Protein AF-A0A1B3LPN4-F1 (afdb_monomer_lite)

Structure (mmCIF, N/CA/C/O backbone):
data_AF-A0A1B3LPN4-F1
#
_entry.id   AF-A0A1B3LPN4-F1
#
loop_
_atom_site.group_PDB
_atom_site.id
_atom_site.type_symbol
_atom_site.label_atom_id
_atom_site.label_alt_id
_atom_site.label_comp_id
_atom_site.label_asym_id
_atom_site.label_entity_id
_atom_site.label_seq_id
_atom_site.pdbx_PDB_ins_code
_atom_site.Cartn_x
_atom_site.Cartn_y
_atom_site.Cartn_z
_atom_site.occupancy
_atom_site.B_iso_or_equiv
_atom_site.auth_seq_id
_atom_site.auth_comp_id
_atom_site.auth_asym_id
_atom_site.auth_atom_id
_atom_site.pdbx_PDB_model_num
ATOM 1 N N . MET A 1 1 ? 21.596 1.291 -9.386 1.00 74.00 1 MET A N 1
ATOM 2 C CA . MET A 1 1 ? 21.399 -0.036 -8.757 1.00 74.00 1 MET A CA 1
ATOM 3 C C . MET A 1 1 ? 21.180 0.069 -7.250 1.00 74.00 1 MET A C 1
ATOM 5 O O . MET A 1 1 ? 20.131 -0.366 -6.811 1.00 74.00 1 MET A O 1
ATOM 9 N N . VAL A 1 2 ? 22.078 0.701 -6.476 1.00 82.31 2 VAL A N 1
ATOM 10 C CA . VAL A 1 2 ? 21.907 0.864 -5.011 1.00 82.31 2 VAL A CA 1
ATOM 11 C C . VAL A 1 2 ? 20.578 1.531 -4.624 1.00 82.31 2 VAL A C 1
ATOM 13 O O . VAL A 1 2 ? 19.863 0.996 -3.790 1.00 82.31 2 VAL A O 1
ATOM 16 N N . ALA A 1 3 ? 20.194 2.628 -5.290 1.00 86.38 3 ALA A N 1
ATOM 17 C CA . ALA A 1 3 ? 18.920 3.306 -5.020 1.00 86.38 3 ALA A CA 1
ATOM 18 C C . ALA A 1 3 ? 17.682 2.425 -5.282 1.00 86.38 3 ALA A C 1
ATOM 20 O O . ALA A 1 3 ? 16.739 2.456 -4.505 1.00 86.38 3 ALA A O 1
ATOM 21 N N . LEU A 1 4 ? 17.708 1.606 -6.343 1.00 89.06 4 LEU A N 1
ATOM 22 C CA . LEU A 1 4 ? 16.613 0.684 -6.664 1.00 89.06 4 LEU A CA 1
ATOM 23 C C . L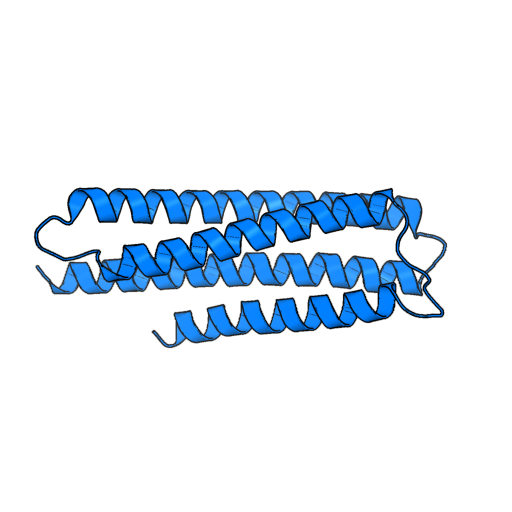EU A 1 4 ? 16.453 -0.395 -5.585 1.00 89.06 4 LEU A C 1
ATOM 25 O O . LEU A 1 4 ? 15.333 -0.700 -5.201 1.00 89.06 4 LEU A O 1
ATOM 29 N N . LEU A 1 5 ? 17.568 -0.964 -5.114 1.00 91.12 5 LEU A N 1
ATOM 30 C CA . LEU A 1 5 ? 17.544 -1.981 -4.062 1.00 91.12 5 LEU A CA 1
ATOM 31 C C . LEU A 1 5 ? 17.052 -1.397 -2.738 1.00 91.12 5 LEU A C 1
ATOM 33 O O . LEU A 1 5 ? 16.178 -1.988 -2.127 1.00 91.12 5 LEU A O 1
ATOM 37 N N . SER A 1 6 ? 17.548 -0.217 -2.352 1.00 92.38 6 SER A N 1
ATOM 38 C CA . SER A 1 6 ? 17.097 0.476 -1.138 1.00 92.38 6 SER A CA 1
ATOM 39 C C . SER A 1 6 ? 15.596 0.762 -1.163 1.00 92.38 6 SER A C 1
ATOM 41 O O . SER A 1 6 ? 14.916 0.516 -0.185 1.00 92.38 6 SER A O 1
ATOM 43 N N . GLN A 1 7 ? 15.057 1.232 -2.290 1.00 93.31 7 GLN A N 1
ATOM 44 C CA . GLN A 1 7 ? 13.624 1.532 -2.388 1.00 93.31 7 GLN A CA 1
ATOM 45 C C . GLN A 1 7 ? 12.758 0.272 -2.429 1.00 93.31 7 GLN A C 1
ATOM 47 O O . GLN A 1 7 ? 11.617 0.298 -1.986 1.00 93.31 7 GLN A O 1
ATOM 52 N N . ALA A 1 8 ? 13.271 -0.829 -2.984 1.00 92.94 8 ALA A N 1
ATOM 53 C CA . ALA A 1 8 ? 12.584 -2.115 -2.917 1.00 92.94 8 ALA A CA 1
ATOM 54 C C . ALA A 1 8 ? 12.553 -2.667 -1.481 1.00 92.94 8 ALA A C 1
ATOM 56 O O . ALA A 1 8 ? 11.557 -3.271 -1.091 1.00 92.94 8 ALA A O 1
ATOM 57 N N . ASP A 1 9 ? 13.619 -2.434 -0.715 1.00 96.25 9 ASP A N 1
ATOM 58 C CA . ASP A 1 9 ? 13.706 -2.749 0.713 1.00 96.25 9 ASP A CA 1
ATOM 59 C C . ASP A 1 9 ? 12.692 -1.920 1.516 1.00 96.25 9 ASP A C 1
ATOM 61 O O . ASP A 1 9 ? 11.881 -2.489 2.235 1.00 96.25 9 ASP A O 1
ATOM 65 N N . ASP A 1 10 ? 12.602 -0.606 1.260 1.00 96.75 10 ASP A N 1
ATOM 66 C CA . ASP A 1 10 ? 11.607 0.278 1.891 1.00 96.75 10 ASP A CA 1
ATOM 67 C C . ASP A 1 10 ? 10.156 -0.217 1.681 1.00 96.75 10 ASP A C 1
ATOM 69 O O . ASP A 1 10 ? 9.302 -0.076 2.560 1.00 96.75 10 ASP A O 1
ATOM 73 N N . VAL A 1 11 ? 9.852 -0.814 0.515 1.00 95.81 11 VAL A N 1
ATOM 74 C CA . VAL A 1 11 ? 8.546 -1.453 0.262 1.00 95.81 11 VAL A CA 1
ATOM 75 C C . VAL A 1 11 ? 8.361 -2.680 1.153 1.00 95.81 11 VAL A C 1
ATOM 77 O O . VAL A 1 11 ? 7.282 -2.857 1.718 1.00 95.81 11 VAL A O 1
ATOM 80 N N . ALA A 1 12 ? 9.377 -3.539 1.262 1.00 96.44 12 ALA A N 1
ATOM 81 C CA . ALA A 1 12 ? 9.318 -4.746 2.082 1.00 96.44 12 ALA A CA 1
ATOM 82 C C . ALA A 1 12 ? 9.139 -4.405 3.570 1.00 96.44 12 ALA A C 1
ATOM 84 O O . ALA A 1 12 ? 8.229 -4.947 4.197 1.00 96.44 12 ALA A O 1
ATOM 85 N N . ASP A 1 13 ? 9.906 -3.442 4.082 1.00 97.94 13 ASP A N 1
ATOM 86 C CA . ASP A 1 13 ? 9.821 -2.947 5.459 1.00 97.94 13 ASP A CA 1
ATOM 87 C C . ASP A 1 13 ? 8.424 -2.398 5.775 1.00 97.94 13 ASP A C 1
ATOM 89 O O . ASP A 1 13 ? 7.816 -2.726 6.797 1.00 97.94 13 ASP A O 1
ATOM 93 N N . ALA A 1 14 ? 7.857 -1.595 4.869 1.00 97.56 14 ALA A N 1
ATOM 94 C CA . ALA A 1 14 ? 6.505 -1.078 5.040 1.00 97.56 14 ALA A CA 1
ATOM 95 C C . ALA A 1 14 ? 5.454 -2.205 5.056 1.00 97.56 14 ALA A C 1
ATOM 97 O O . ALA A 1 14 ? 4.497 -2.155 5.830 1.00 97.56 14 ALA A O 1
ATOM 98 N N . LEU A 1 15 ? 5.607 -3.240 4.227 1.00 97.00 15 LEU A N 1
ATOM 99 C CA . LEU A 1 15 ? 4.684 -4.379 4.217 1.00 97.00 15 LEU A CA 1
ATOM 100 C C . LEU A 1 15 ? 4.815 -5.252 5.470 1.00 97.00 15 LEU A C 1
ATOM 102 O O . LEU A 1 15 ? 3.796 -5.732 5.970 1.00 97.00 15 LEU A O 1
ATOM 106 N N . GLU A 1 16 ? 6.026 -5.439 5.992 1.00 98.19 16 GLU A N 1
ATOM 107 C CA . GLU A 1 16 ? 6.258 -6.121 7.268 1.00 98.19 16 GLU A CA 1
ATOM 108 C C . GLU A 1 16 ? 5.537 -5.393 8.407 1.00 98.19 16 GLU A C 1
ATOM 110 O O . GLU A 1 16 ? 4.753 -6.002 9.142 1.00 98.19 16 GLU A O 1
ATOM 115 N N . GLU A 1 17 ? 5.697 -4.072 8.482 1.00 98.25 17 GLU A N 1
ATOM 116 C CA . GLU A 1 17 ? 5.016 -3.248 9.479 1.00 98.25 17 GLU A CA 1
ATOM 117 C C . GLU A 1 17 ? 3.484 -3.293 9.307 1.00 98.25 17 GLU A C 1
ATOM 119 O O . GLU A 1 17 ? 2.745 -3.395 10.288 1.00 98.25 17 GLU A O 1
ATOM 124 N N . CYS A 1 18 ? 2.969 -3.315 8.069 1.00 97.12 18 CYS A N 1
ATOM 125 C CA . CYS A 1 18 ? 1.534 -3.504 7.814 1.00 97.12 18 CYS A CA 1
ATOM 126 C C . CYS A 1 18 ? 1.012 -4.827 8.389 1.00 97.12 18 CYS A C 1
ATOM 128 O O . CYS A 1 18 ? -0.068 -4.860 8.985 1.00 97.12 18 CYS A O 1
ATOM 130 N N . LEU A 1 19 ? 1.754 -5.921 8.201 1.00 96.44 19 LEU A N 1
ATOM 131 C CA . LEU A 1 19 ? 1.381 -7.239 8.719 1.00 96.44 19 LEU A CA 1
ATOM 132 C C . LEU A 1 19 ? 1.397 -7.257 10.248 1.00 96.44 19 LEU A C 1
ATOM 134 O O . LEU A 1 19 ? 0.475 -7.804 10.861 1.00 96.44 19 LEU A O 1
ATOM 138 N N . PHE A 1 20 ? 2.394 -6.621 10.862 1.00 97.50 20 PHE A N 1
ATOM 139 C CA . PHE A 1 20 ? 2.467 -6.484 12.311 1.00 97.50 20 PHE A CA 1
ATOM 140 C C . PHE A 1 20 ? 1.265 -5.706 12.865 1.00 97.50 20 PHE A C 1
ATOM 142 O O . PHE A 1 20 ? 0.565 -6.208 13.748 1.00 97.50 20 PHE A O 1
ATOM 149 N N . ILE A 1 21 ? 0.940 -4.543 12.295 1.00 96.88 21 ILE A N 1
ATOM 150 C CA . ILE A 1 21 ? -0.223 -3.745 12.713 1.00 96.88 21 ILE A CA 1
ATOM 151 C C . ILE A 1 21 ? -1.530 -4.519 12.511 1.00 96.88 21 ILE A C 1
ATOM 153 O O . ILE A 1 21 ? -2.384 -4.538 13.400 1.00 96.88 21 ILE A O 1
ATOM 157 N N . HIS A 1 22 ? -1.682 -5.202 11.373 1.00 95.06 22 HIS A N 1
ATOM 158 C CA . HIS A 1 22 ? -2.851 -6.040 11.111 1.00 95.06 22 HIS A CA 1
ATOM 159 C C . HIS A 1 22 ? -3.011 -7.137 12.173 1.00 95.06 22 HIS A C 1
ATOM 161 O O . HIS A 1 22 ? -4.126 -7.382 12.626 1.00 95.06 22 HIS A O 1
ATOM 167 N N . SER A 1 23 ? -1.915 -7.759 12.619 1.00 95.00 23 SER A N 1
ATOM 168 C CA . SER A 1 23 ? -1.962 -8.782 13.672 1.00 95.00 23 SER A CA 1
ATOM 169 C C . SER A 1 23 ? -2.490 -8.245 15.007 1.00 95.00 23 SER A C 1
ATOM 171 O O . SER A 1 23 ? -3.188 -8.962 15.716 1.00 95.00 23 SER A O 1
ATOM 173 N N . MET A 1 24 ? -2.230 -6.971 15.328 1.00 95.19 24 MET A N 1
ATOM 174 C CA . MET A 1 24 ? -2.753 -6.320 16.536 1.00 95.19 24 MET A CA 1
ATOM 175 C C . MET A 1 24 ? -4.233 -5.935 16.414 1.00 95.19 24 MET A C 1
ATOM 177 O O . MET A 1 24 ? -4.923 -5.820 17.424 1.00 95.19 24 MET A O 1
ATOM 181 N N . LEU A 1 25 ? -4.724 -5.719 15.191 1.00 92.81 25 LEU A N 1
ATOM 182 C CA . LEU A 1 25 ? -6.136 -5.436 14.910 1.00 92.81 25 LEU A CA 1
ATOM 183 C C . LEU A 1 25 ? -7.011 -6.698 14.911 1.00 92.81 25 LEU A C 1
ATOM 185 O O . LEU A 1 25 ? -8.232 -6.577 14.985 1.00 92.81 25 LEU A O 1
ATOM 189 N N . ASP A 1 26 ? -6.396 -7.876 14.810 1.00 89.81 26 ASP A N 1
ATOM 190 C CA . ASP A 1 26 ? -7.051 -9.190 14.760 1.00 89.81 26 ASP A CA 1
ATOM 191 C C . ASP A 1 26 ? -6.767 -10.022 16.029 1.00 89.81 26 ASP A C 1
ATOM 193 O O . ASP A 1 26 ? -6.826 -11.251 16.021 1.00 89.81 26 ASP A O 1
ATOM 197 N N . ALA A 1 27 ? -6.406 -9.350 17.130 1.00 89.62 27 ALA A N 1
ATOM 198 C CA . ALA A 1 27 ? -6.070 -9.975 18.403 1.00 89.62 27 ALA A CA 1
ATOM 199 C C . ALA A 1 27 ? -6.644 -9.191 19.601 1.00 89.62 27 ALA A C 1
ATOM 201 O O . ALA A 1 27 ? -6.618 -7.956 19.613 1.00 89.62 27 ALA A O 1
ATOM 202 N N . PRO A 1 28 ? -7.094 -9.877 20.675 1.00 88.06 28 PRO A N 1
ATOM 203 C CA . PRO A 1 28 ? -7.595 -9.216 21.877 1.00 88.06 28 PRO A CA 1
ATOM 204 C C . PRO A 1 28 ? -6.611 -8.163 22.421 1.00 88.06 28 PRO A C 1
ATOM 206 O O . PRO A 1 28 ? -5.410 -8.427 22.485 1.00 88.06 28 PRO A O 1
ATOM 209 N N . PRO A 1 29 ? -7.092 -6.988 22.871 1.00 87.56 29 PRO A N 1
ATOM 210 C CA . PRO A 1 29 ? -8.493 -6.642 23.129 1.00 87.56 29 PRO A CA 1
ATOM 211 C C . PRO A 1 29 ? -9.278 -6.145 21.900 1.00 87.56 29 PRO A C 1
ATOM 213 O O . PRO A 1 29 ? -10.448 -5.793 22.050 1.00 87.56 29 PRO A O 1
ATOM 216 N N . ILE A 1 30 ? -8.663 -6.086 20.714 1.00 87.25 30 ILE A N 1
ATOM 217 C CA . ILE A 1 30 ? -9.304 -5.634 19.474 1.00 87.25 30 ILE A CA 1
ATOM 218 C C . ILE A 1 30 ? -9.721 -6.863 18.667 1.00 87.25 30 ILE A C 1
ATOM 220 O O . ILE A 1 30 ? -8.899 -7.562 18.093 1.00 87.25 30 ILE A O 1
ATOM 224 N N . ASP A 1 31 ? -11.019 -7.134 18.630 1.00 83.62 31 ASP A N 1
ATOM 225 C CA . ASP A 1 31 ? -11.568 -8.312 17.951 1.00 83.62 31 ASP A CA 1
ATOM 226 C C . ASP A 1 31 ? -12.027 -7.959 16.528 1.00 83.62 31 ASP A C 1
ATOM 228 O O . ASP A 1 31 ? -13.214 -7.980 16.189 1.00 83.62 31 ASP A O 1
ATOM 232 N N . GLY A 1 32 ? -11.067 -7.527 15.710 1.00 85.12 32 GLY A N 1
ATOM 233 C CA . GLY A 1 32 ? -11.285 -7.179 14.314 1.00 85.12 32 GLY A CA 1
ATOM 234 C C . GLY A 1 32 ? -11.781 -5.751 14.063 1.00 85.12 32 GLY A C 1
ATOM 235 O O . GLY A 1 32 ? -12.134 -4.973 14.953 1.00 85.12 32 GLY A O 1
ATOM 236 N N . MET A 1 33 ? -11.806 -5.392 12.777 1.00 90.19 33 MET A N 1
ATOM 237 C CA . MET A 1 33 ? -12.233 -4.072 12.310 1.00 90.19 33 MET A CA 1
ATOM 238 C C . MET A 1 33 ? -13.708 -4.047 11.878 1.00 90.19 33 MET A C 1
ATOM 240 O O . MET A 1 33 ? -14.181 -4.998 11.236 1.00 90.19 33 MET A O 1
ATOM 244 N N . PRO A 1 34 ? -14.423 -2.925 12.113 1.00 93.69 34 PRO A N 1
ATOM 245 C CA . PRO A 1 34 ? -15.741 -2.690 11.537 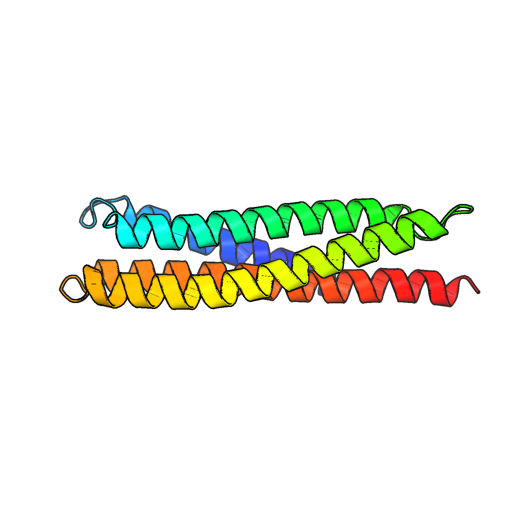1.00 93.69 34 PRO A CA 1
ATOM 246 C C . PRO A 1 34 ? -15.733 -2.863 10.016 1.00 93.69 34 PRO A C 1
ATOM 248 O O . PRO A 1 34 ? -14.744 -2.554 9.351 1.00 93.69 34 PRO A O 1
ATOM 251 N N . GLY A 1 35 ? -16.857 -3.322 9.457 1.00 94.75 35 GLY A N 1
ATOM 252 C CA . GLY A 1 35 ? -16.940 -3.674 8.037 1.00 94.75 35 GLY A CA 1
ATOM 253 C C . GLY A 1 35 ? -16.525 -2.555 7.085 1.00 94.75 35 GLY A C 1
ATOM 254 O O . GLY A 1 35 ? -15.715 -2.797 6.201 1.00 94.75 35 GLY A O 1
ATOM 255 N N . GLU A 1 36 ? -16.984 -1.326 7.330 1.00 96.25 36 GLU A N 1
ATOM 256 C CA . GLU A 1 36 ? -16.650 -0.162 6.497 1.00 96.25 36 GLU A CA 1
ATOM 257 C C . GLU A 1 36 ? -15.139 0.138 6.478 1.00 96.25 36 GLU A C 1
ATOM 259 O O . GLU A 1 36 ? -14.572 0.407 5.421 1.00 96.25 36 GLU A O 1
ATOM 264 N N . VAL A 1 37 ? -14.464 0.036 7.630 1.00 96.69 37 VAL A N 1
ATOM 265 C CA . VAL A 1 37 ? -13.008 0.248 7.739 1.00 96.69 37 VAL A CA 1
ATOM 266 C C . VAL A 1 37 ? -12.252 -0.877 7.057 1.00 96.69 37 VAL A C 1
ATOM 268 O O . VAL A 1 37 ? -11.344 -0.625 6.267 1.00 96.69 37 VAL A O 1
ATOM 271 N N . ARG A 1 38 ? -12.655 -2.122 7.323 1.00 96.12 38 ARG A N 1
ATOM 272 C CA . ARG A 1 38 ? -12.049 -3.305 6.715 1.00 96.12 38 ARG A CA 1
ATOM 273 C C . ARG A 1 38 ? -12.154 -3.268 5.194 1.00 96.12 38 ARG A C 1
ATOM 275 O O . ARG A 1 38 ? -11.181 -3.588 4.522 1.00 96.12 38 ARG A O 1
ATOM 282 N N . ASP A 1 39 ? -13.304 -2.890 4.646 1.00 97.50 39 ASP A N 1
ATOM 283 C CA . ASP A 1 39 ? -13.514 -2.858 3.199 1.00 97.50 39 ASP A CA 1
ATOM 284 C C . ASP A 1 39 ? -12.709 -1.727 2.539 1.00 97.50 39 ASP A C 1
ATOM 286 O O . ASP A 1 39 ? -12.098 -1.947 1.490 1.00 97.50 39 ASP A O 1
ATOM 290 N N . ALA A 1 40 ? -12.615 -0.557 3.183 1.00 97.38 40 ALA A N 1
ATOM 291 C CA . ALA A 1 40 ? -11.772 0.543 2.715 1.00 97.38 40 ALA A CA 1
ATOM 292 C C . ALA A 1 40 ? -10.274 0.180 2.725 1.00 97.38 40 ALA A C 1
ATOM 294 O O . ALA A 1 40 ? -9.578 0.397 1.733 1.00 97.38 40 ALA A O 1
ATOM 295 N N . LEU A 1 41 ? -9.781 -0.428 3.809 1.00 96.94 41 LEU A N 1
ATOM 296 C CA . LEU A 1 41 ? -8.389 -0.882 3.911 1.00 96.94 41 LEU A CA 1
ATOM 297 C C . LEU A 1 41 ? -8.088 -2.040 2.957 1.00 96.94 41 LEU A C 1
ATOM 299 O O . LEU A 1 41 ? -7.035 -2.058 2.330 1.00 96.94 41 LEU A O 1
ATOM 303 N N . ARG A 1 42 ? -9.022 -2.980 2.774 1.00 96.88 42 ARG A N 1
ATOM 304 C CA . ARG A 1 42 ? -8.875 -4.077 1.807 1.00 96.88 42 ARG A CA 1
ATOM 305 C C . ARG A 1 42 ? -8.733 -3.549 0.382 1.00 96.88 42 ARG A C 1
ATOM 307 O O . ARG A 1 42 ? -7.939 -4.089 -0.383 1.00 96.88 42 ARG A O 1
ATOM 314 N N . LEU A 1 43 ? -9.484 -2.510 0.016 1.00 97.44 43 LEU A N 1
ATOM 315 C CA . LEU A 1 43 ? -9.356 -1.876 -1.295 1.00 97.44 43 LEU A CA 1
ATOM 316 C C . LEU A 1 43 ? -7.957 -1.269 -1.499 1.00 97.44 43 LEU A C 1
ATOM 318 O O . LEU A 1 43 ? -7.365 -1.470 -2.563 1.00 97.44 43 LEU A O 1
ATOM 322 N N . LEU A 1 44 ? -7.418 -0.603 -0.472 1.00 97.50 44 LEU A N 1
ATOM 323 C CA . LEU A 1 44 ? -6.048 -0.087 -0.472 1.00 97.50 44 LEU A CA 1
ATOM 324 C C . LEU A 1 44 ? -5.021 -1.224 -0.611 1.00 97.50 44 LEU A C 1
ATOM 326 O O . LEU A 1 44 ? -4.225 -1.210 -1.547 1.00 97.50 44 LEU A O 1
ATOM 330 N N . CYS A 1 45 ? -5.110 -2.273 0.217 1.00 96.94 45 CYS A N 1
ATOM 331 C CA . CYS A 1 45 ? -4.237 -3.452 0.131 1.00 96.94 45 CYS A CA 1
ATOM 332 C C . CYS A 1 45 ? -4.249 -4.101 -1.259 1.00 96.94 45 CYS A C 1
ATOM 334 O O . CYS A 1 45 ? -3.197 -4.455 -1.794 1.00 96.94 45 CYS A O 1
ATOM 336 N N . ASN A 1 46 ? -5.433 -4.265 -1.856 1.00 97.12 46 ASN A N 1
ATOM 337 C CA . ASN A 1 46 ? -5.577 -4.873 -3.178 1.00 97.12 46 ASN A CA 1
ATOM 338 C C . ASN A 1 46 ? -4.898 -4.029 -4.262 1.00 97.12 46 ASN A C 1
ATOM 340 O O . ASN A 1 46 ? -4.250 -4.577 -5.153 1.00 97.12 46 ASN A O 1
ATOM 344 N N . THR A 1 47 ? -5.028 -2.704 -4.178 1.00 97.06 47 THR A N 1
ATOM 345 C CA . THR A 1 47 ? -4.415 -1.779 -5.139 1.00 97.06 47 THR A CA 1
ATOM 346 C C . THR A 1 47 ? -2.895 -1.764 -4.988 1.00 97.06 47 THR A C 1
ATOM 348 O O . THR A 1 47 ? -2.194 -1.915 -5.989 1.00 97.06 47 THR A O 1
ATOM 351 N N . THR A 1 48 ? -2.377 -1.711 -3.757 1.00 96.25 48 THR A N 1
ATOM 352 C CA . THR A 1 48 ? -0.937 -1.834 -3.476 1.00 96.25 48 THR A CA 1
ATOM 353 C C . THR A 1 48 ? -0.386 -3.176 -3.970 1.00 96.25 48 THR A C 1
ATOM 355 O O . THR A 1 48 ? 0.649 -3.216 -4.630 1.00 96.25 48 THR A O 1
ATOM 358 N N . THR A 1 49 ? -1.109 -4.281 -3.759 1.00 96.06 49 THR A N 1
ATOM 359 C CA . THR A 1 49 ? -0.715 -5.613 -4.256 1.00 96.06 49 THR A CA 1
ATOM 360 C C . THR A 1 49 ? -0.635 -5.652 -5.783 1.00 96.06 49 THR A C 1
ATOM 362 O O . THR A 1 49 ? 0.338 -6.160 -6.340 1.00 96.06 49 THR A O 1
ATOM 365 N N . ALA A 1 50 ? -1.633 -5.096 -6.476 1.00 94.81 50 ALA A N 1
ATOM 366 C CA . ALA A 1 50 ? -1.622 -5.009 -7.934 1.00 94.81 50 ALA A CA 1
ATOM 367 C C . ALA A 1 50 ? -0.444 -4.158 -8.442 1.00 94.81 50 ALA A C 1
ATOM 369 O O . ALA A 1 50 ? 0.216 -4.538 -9.409 1.00 94.81 50 ALA A O 1
ATOM 370 N N . ALA A 1 51 ? -0.126 -3.057 -7.756 1.00 95.06 51 ALA A N 1
ATOM 371 C CA . ALA A 1 51 ? 1.024 -2.224 -8.087 1.00 95.06 51 ALA A CA 1
ATOM 372 C C . ALA A 1 51 ? 2.350 -2.992 -7.938 1.00 95.06 51 ALA A C 1
ATOM 374 O O . ALA A 1 51 ? 3.207 -2.907 -8.818 1.00 95.06 51 ALA A O 1
ATOM 375 N N . ILE A 1 52 ? 2.516 -3.779 -6.867 1.00 94.88 52 ILE A N 1
ATOM 376 C CA . ILE A 1 52 ? 3.711 -4.617 -6.652 1.00 94.88 52 ILE A CA 1
ATOM 377 C C . ILE A 1 52 ? 3.852 -5.647 -7.779 1.00 94.88 52 ILE A C 1
ATOM 379 O O . ILE A 1 52 ? 4.942 -5.841 -8.318 1.00 94.88 52 ILE A O 1
ATOM 383 N N . GLN A 1 53 ? 2.751 -6.283 -8.187 1.00 94.31 53 GLN A N 1
ATOM 384 C CA . GLN A 1 53 ? 2.749 -7.224 -9.312 1.00 94.31 53 GLN A CA 1
ATOM 385 C C . GLN A 1 53 ? 3.144 -6.547 -10.632 1.00 94.31 53 GLN A C 1
ATOM 387 O O . GLN A 1 53 ? 3.893 -7.124 -11.425 1.00 94.31 53 GLN A O 1
ATOM 392 N N . ASP A 1 54 ? 2.666 -5.323 -10.868 1.00 93.62 54 ASP A N 1
ATOM 393 C CA . ASP A 1 54 ? 3.067 -4.519 -12.021 1.00 93.62 54 ASP A CA 1
ATOM 394 C C . ASP A 1 54 ? 4.561 -4.161 -11.966 1.00 93.62 54 ASP A C 1
ATOM 396 O O . ASP A 1 54 ? 5.237 -4.261 -12.988 1.00 93.62 54 ASP A O 1
ATOM 400 N N . TRP A 1 55 ? 5.117 -3.847 -10.794 1.00 93.19 55 TRP A N 1
ATOM 401 C CA . TRP A 1 55 ? 6.553 -3.585 -10.634 1.00 93.19 55 TRP A CA 1
ATOM 402 C C . TRP A 1 55 ? 7.422 -4.810 -10.930 1.00 93.19 55 TRP A C 1
ATOM 404 O O . TRP A 1 55 ? 8.391 -4.705 -11.682 1.00 93.19 55 TRP A O 1
ATOM 414 N N . VAL A 1 56 ? 7.050 -5.991 -10.424 1.00 93.62 56 VAL A N 1
ATOM 415 C CA . VAL A 1 56 ? 7.752 -7.246 -10.751 1.00 93.62 56 VAL A CA 1
ATOM 416 C C . VAL A 1 56 ? 7.720 -7.500 -12.260 1.00 93.62 56 VAL A C 1
ATOM 418 O O . VAL A 1 56 ? 8.739 -7.857 -12.855 1.00 93.62 56 VAL A O 1
ATOM 421 N N . ARG A 1 57 ? 6.579 -7.248 -12.914 1.00 92.44 57 ARG A N 1
ATOM 422 C CA . ARG A 1 57 ? 6.470 -7.344 -14.376 1.00 92.44 57 ARG A CA 1
ATOM 423 C C . ARG A 1 57 ? 7.355 -6.318 -15.085 1.00 92.44 57 ARG A C 1
ATOM 425 O O . ARG A 1 57 ? 7.979 -6.658 -16.086 1.00 92.44 57 ARG A O 1
ATOM 432 N N . ALA A 1 58 ? 7.437 -5.091 -14.573 1.00 91.75 58 ALA A N 1
ATOM 433 C CA . ALA A 1 58 ? 8.299 -4.050 -15.123 1.00 91.75 58 ALA A CA 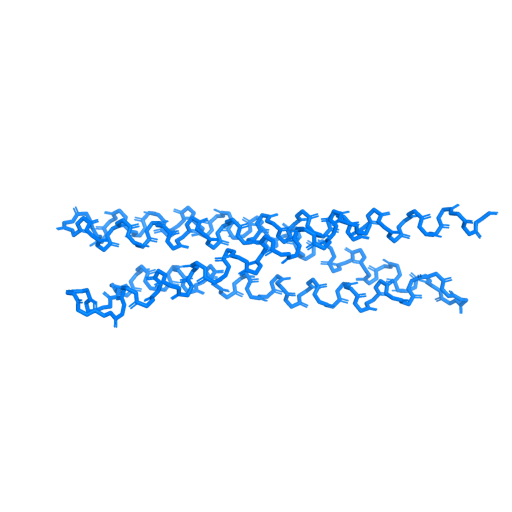1
ATOM 434 C C . ALA A 1 58 ? 9.779 -4.445 -15.048 1.00 91.75 58 ALA A C 1
ATOM 436 O O . ALA A 1 58 ? 10.500 -4.219 -16.016 1.00 91.75 58 ALA A O 1
ATOM 437 N N . ILE A 1 59 ? 10.222 -5.061 -13.945 1.00 91.69 59 ILE A N 1
ATOM 438 C CA . ILE A 1 59 ? 11.585 -5.600 -13.815 1.00 91.69 59 ILE A CA 1
ATOM 439 C C . ILE A 1 59 ? 11.839 -6.666 -14.874 1.00 91.69 59 ILE A C 1
ATOM 441 O O . ILE A 1 59 ? 12.880 -6.629 -15.524 1.00 91.69 59 ILE A O 1
ATOM 445 N N . GLU A 1 60 ? 10.904 -7.597 -15.060 1.00 91.44 60 GLU A N 1
ATOM 446 C CA . GLU A 1 60 ? 11.076 -8.665 -16.043 1.00 91.44 60 GLU A CA 1
ATOM 447 C C . GLU A 1 60 ? 11.181 -8.108 -17.465 1.00 91.44 60 GLU A C 1
ATOM 449 O O . GLU A 1 60 ? 12.117 -8.448 -18.181 1.00 91.44 60 GLU A O 1
ATOM 454 N N . ILE A 1 61 ? 10.301 -7.180 -17.854 1.00 88.31 61 ILE A N 1
ATOM 455 C CA . ILE A 1 61 ? 10.386 -6.516 -19.165 1.00 88.31 61 ILE A CA 1
ATOM 456 C C . ILE A 1 61 ? 11.715 -5.757 -19.288 1.00 88.31 61 ILE A C 1
ATOM 458 O O . ILE A 1 61 ? 12.425 -5.893 -20.281 1.00 88.31 61 ILE A O 1
ATOM 462 N N . ALA A 1 62 ? 12.106 -5.010 -18.251 1.00 87.75 62 ALA A N 1
ATOM 463 C CA . ALA A 1 62 ? 13.351 -4.249 -18.218 1.00 87.75 62 ALA A CA 1
ATOM 464 C C . ALA A 1 62 ? 14.613 -5.111 -18.376 1.00 87.75 62 ALA A C 1
ATOM 466 O O . ALA A 1 62 ? 15.669 -4.571 -18.707 1.00 87.75 62 ALA A O 1
ATOM 467 N N . ARG A 1 63 ? 14.564 -6.427 -18.143 1.00 85.25 63 ARG A N 1
ATOM 468 C CA . ARG A 1 63 ? 15.710 -7.315 -18.400 1.00 85.25 63 ARG A CA 1
ATOM 469 C C . ARG A 1 63 ? 15.984 -7.515 -19.887 1.00 85.25 63 ARG A C 1
ATOM 471 O O . ARG A 1 63 ? 17.141 -7.732 -20.233 1.00 85.25 63 ARG A O 1
ATOM 478 N N . HIS A 1 64 ? 14.955 -7.434 -20.724 1.00 82.81 64 HIS A N 1
ATOM 479 C CA . HIS A 1 64 ? 15.044 -7.709 -22.161 1.00 82.81 64 HIS A CA 1
ATOM 480 C C . HIS A 1 64 ? 15.213 -6.428 -22.993 1.00 82.81 64 HIS A C 1
ATOM 482 O O . HIS A 1 64 ? 15.838 -6.464 -24.054 1.00 82.81 64 HIS A O 1
ATOM 488 N N . VAL A 1 65 ? 14.812 -5.280 -22.427 1.00 76.56 65 VAL A N 1
ATOM 489 C CA . VAL A 1 65 ? 14.968 -3.966 -23.064 1.00 76.56 65 VAL A CA 1
ATOM 490 C C . VAL A 1 65 ? 16.441 -3.681 -23.420 1.00 76.56 65 VAL A C 1
ATOM 492 O O . VAL A 1 65 ? 17.296 -3.609 -22.536 1.00 76.56 65 VAL A O 1
ATOM 495 N N . GLY A 1 66 ? 16.748 -3.486 -24.700 1.00 65.56 66 GLY A N 1
ATOM 496 C CA . GLY A 1 66 ? 18.089 -3.220 -25.250 1.00 65.56 66 GLY A CA 1
ATOM 497 C C . GLY A 1 66 ? 18.664 -4.327 -26.152 1.00 65.56 66 GLY A C 1
ATOM 498 O O . GLY A 1 66 ? 19.789 -4.196 -26.634 1.00 65.56 66 GLY A O 1
ATOM 499 N N . GLY A 1 67 ? 17.927 -5.419 -26.395 1.00 61.84 67 GLY A N 1
ATOM 500 C CA . GLY A 1 67 ? 18.287 -6.463 -27.370 1.00 61.84 67 GLY A CA 1
ATOM 501 C C . GLY A 1 67 ? 17.884 -6.133 -28.820 1.00 61.84 67 GLY A C 1
ATOM 502 O O . GLY A 1 67 ? 17.022 -5.296 -29.072 1.00 61.84 67 GLY A O 1
ATOM 503 N N . ALA A 1 68 ? 18.472 -6.803 -29.821 1.00 46.59 68 ALA A N 1
ATOM 504 C CA . ALA A 1 68 ? 18.089 -6.624 -31.230 1.00 46.59 68 ALA A CA 1
ATOM 505 C C . ALA A 1 68 ? 16.629 -7.087 -31.474 1.00 46.59 68 ALA A C 1
ATOM 507 O O . ALA A 1 68 ? 16.374 -8.276 -31.647 1.00 46.59 68 ALA A O 1
ATOM 508 N N . GLY A 1 69 ? 15.675 -6.143 -31.458 1.00 53.78 69 GLY A N 1
ATOM 509 C CA . GLY A 1 69 ? 14.216 -6.387 -31.499 1.00 53.78 69 GLY A CA 1
ATOM 510 C C . GLY A 1 69 ? 13.364 -5.482 -30.577 1.00 53.78 69 GLY A C 1
ATOM 511 O O . GLY A 1 69 ? 12.140 -5.583 -30.581 1.00 53.78 69 GLY A O 1
ATOM 512 N N . ASP A 1 70 ? 14.015 -4.576 -29.840 1.00 61.72 70 ASP A N 1
ATOM 513 C CA . ASP A 1 70 ? 13.591 -3.841 -28.629 1.00 61.72 70 ASP A CA 1
ATOM 514 C C . ASP A 1 70 ? 12.315 -2.965 -28.644 1.00 61.72 70 ASP A C 1
ATOM 516 O O . ASP A 1 70 ? 11.771 -2.625 -27.593 1.00 61.72 70 ASP A O 1
ATOM 520 N N . ALA A 1 71 ? 11.809 -2.540 -29.806 1.00 66.19 71 ALA A N 1
ATOM 521 C CA . ALA A 1 71 ? 10.803 -1.465 -29.844 1.00 66.19 71 ALA A CA 1
ATOM 522 C C . ALA A 1 71 ? 9.482 -1.814 -29.117 1.00 66.19 71 ALA A C 1
ATOM 524 O O . ALA A 1 71 ? 8.862 -0.942 -28.507 1.00 66.19 71 ALA A O 1
ATOM 525 N N . GLY A 1 72 ? 9.058 -3.083 -29.143 1.00 73.69 72 GLY A N 1
ATOM 526 C CA . GLY A 1 72 ? 7.846 -3.536 -28.445 1.00 73.69 72 GLY A CA 1
ATOM 527 C C . GLY A 1 72 ? 8.018 -3.702 -26.930 1.00 73.69 72 GLY A C 1
ATOM 528 O O . GLY A 1 72 ? 7.054 -3.552 -26.172 1.00 73.69 72 GLY A O 1
ATOM 529 N N . GLU A 1 73 ? 9.238 -3.975 -26.470 1.00 76.25 73 GLU A N 1
ATOM 530 C CA . GLU A 1 73 ? 9.546 -4.155 -25.049 1.00 76.25 73 GLU A CA 1
ATOM 531 C C . GLU A 1 73 ? 9.660 -2.808 -24.334 1.00 76.25 73 GLU A C 1
ATOM 533 O O . GLU A 1 73 ? 9.115 -2.649 -23.241 1.00 76.25 73 GLU A O 1
ATOM 538 N N . GLY A 1 74 ? 10.245 -1.799 -24.991 1.00 80.62 74 GLY A N 1
ATOM 539 C CA . GLY A 1 74 ? 10.256 -0.420 -24.497 1.00 80.62 74 GLY A CA 1
ATOM 540 C C . GLY A 1 74 ? 8.850 0.161 -24.282 1.00 80.62 74 GLY A C 1
ATOM 541 O O . GLY A 1 74 ? 8.573 0.737 -23.228 1.00 80.62 74 GLY A O 1
ATOM 542 N N . GLU A 1 75 ? 7.930 -0.041 -25.231 1.00 84.19 75 GLU A N 1
ATOM 543 C CA . GLU A 1 75 ? 6.525 0.388 -25.102 1.00 84.19 75 GLU A CA 1
ATOM 544 C C . GLU A 1 75 ? 5.820 -0.340 -23.942 1.00 84.19 75 GLU A C 1
ATOM 546 O O . GLU A 1 75 ? 5.164 0.284 -23.104 1.00 84.19 75 GLU A O 1
ATOM 551 N N . SER A 1 76 ? 6.008 -1.660 -23.839 1.00 86.19 76 SER A N 1
ATOM 552 C CA . SER A 1 76 ? 5.428 -2.483 -22.766 1.00 86.19 76 SER A CA 1
ATOM 553 C C . SER A 1 76 ? 5.951 -2.083 -21.381 1.00 86.19 76 SER A C 1
ATOM 555 O O . SER A 1 76 ? 5.196 -2.059 -20.399 1.00 86.19 76 SER A O 1
ATOM 557 N N . PHE A 1 77 ? 7.232 -1.720 -21.293 1.00 87.75 77 PHE A N 1
ATOM 558 C CA . PHE A 1 77 ? 7.853 -1.202 -20.079 1.00 87.75 77 PHE A CA 1
ATOM 559 C C . PHE A 1 77 ? 7.221 0.128 -19.659 1.00 87.75 77 PHE A C 1
ATOM 561 O O . PHE A 1 77 ? 6.754 0.259 -18.524 1.00 87.75 77 PHE A O 1
ATOM 568 N N . LEU A 1 78 ? 7.121 1.091 -20.581 1.00 87.75 78 LEU A N 1
ATOM 569 C CA . LEU A 1 78 ? 6.481 2.381 -20.318 1.00 87.75 78 LEU A CA 1
ATOM 570 C C . LEU A 1 78 ? 5.019 2.212 -19.903 1.00 87.75 78 LEU A C 1
ATOM 572 O O . LEU A 1 78 ? 4.590 2.823 -18.924 1.00 87.75 78 LEU A O 1
ATOM 576 N N . GLN A 1 79 ? 4.261 1.353 -20.586 1.00 91.19 79 GLN A N 1
ATOM 577 C CA . GLN A 1 79 ? 2.871 1.072 -20.231 1.00 91.19 79 GLN A CA 1
ATOM 578 C C . GLN A 1 79 ? 2.747 0.536 -18.799 1.00 91.19 79 GLN A C 1
ATOM 580 O O . GLN A 1 79 ? 1.828 0.921 -18.073 1.00 91.19 79 GLN A O 1
ATOM 585 N N . THR A 1 80 ? 3.671 -0.328 -18.378 1.00 91.06 80 THR A N 1
ATOM 586 C CA . THR A 1 80 ? 3.678 -0.882 -17.019 1.00 91.06 80 THR A CA 1
ATOM 587 C C . THR A 1 80 ? 3.997 0.199 -15.982 1.00 91.06 80 THR A C 1
ATOM 589 O O . THR A 1 80 ? 3.282 0.314 -14.989 1.00 91.06 80 THR A O 1
ATOM 592 N N . LEU A 1 81 ? 4.969 1.079 -16.250 1.00 89.62 81 LEU A N 1
ATOM 593 C CA . LEU A 1 81 ? 5.260 2.230 -15.383 1.00 89.62 81 LEU A CA 1
ATOM 594 C C . LEU A 1 81 ? 4.065 3.190 -15.253 1.00 89.62 81 LEU A C 1
ATOM 596 O O . LEU A 1 81 ? 3.787 3.694 -14.166 1.00 89.62 81 LEU A O 1
ATOM 600 N N . TRP A 1 82 ? 3.316 3.419 -16.336 1.00 91.44 82 TRP A N 1
ATOM 601 C CA . TRP A 1 82 ? 2.094 4.229 -16.293 1.00 91.44 82 TRP A CA 1
ATOM 602 C C . TRP A 1 82 ? 1.001 3.606 -15.422 1.00 91.44 82 TRP A C 1
ATOM 604 O O . TRP A 1 82 ? 0.299 4.330 -14.712 1.00 91.44 82 TRP A O 1
ATOM 614 N N . ARG A 1 83 ? 0.846 2.276 -15.456 1.00 92.25 83 ARG A N 1
ATOM 615 C CA . ARG A 1 83 ? -0.096 1.572 -14.572 1.00 92.25 83 ARG A CA 1
ATOM 616 C C . ARG A 1 83 ? 0.304 1.723 -13.110 1.00 92.25 83 ARG A C 1
ATOM 618 O O . ARG A 1 83 ? -0.564 2.042 -12.303 1.00 92.25 83 ARG A O 1
ATOM 625 N N . MET A 1 84 ? 1.595 1.612 -12.796 1.00 91.62 84 MET A N 1
ATOM 626 C CA . MET A 1 84 ? 2.105 1.848 -11.443 1.00 91.62 84 MET A CA 1
ATOM 627 C C . MET A 1 84 ? 1.827 3.276 -10.954 1.00 91.62 84 MET A C 1
ATOM 629 O O . MET A 1 84 ? 1.292 3.447 -9.865 1.00 91.62 84 MET A O 1
ATOM 633 N N . LEU A 1 85 ? 2.109 4.300 -11.771 1.00 92.06 85 LEU A N 1
ATOM 634 C CA . LEU A 1 85 ? 1.814 5.697 -11.416 1.00 92.06 85 LEU A CA 1
ATOM 635 C C . LEU A 1 85 ? 0.317 5.919 -11.174 1.00 92.06 85 LEU A C 1
ATOM 637 O O . LEU A 1 85 ? -0.082 6.661 -10.284 1.00 92.06 85 LEU A O 1
ATOM 641 N N . ARG A 1 86 ? -0.539 5.286 -11.979 1.00 94.19 86 ARG A N 1
ATOM 642 C CA . ARG A 1 86 ? -1.984 5.347 -11.758 1.00 94.19 86 ARG A CA 1
ATOM 643 C C . ARG A 1 86 ? -2.382 4.647 -10.459 1.00 94.19 86 ARG A C 1
ATOM 645 O O . ARG A 1 86 ? -3.289 5.134 -9.790 1.00 94.19 86 ARG A O 1
ATOM 652 N N . ALA A 1 87 ? -1.759 3.516 -10.141 1.00 94.12 87 ALA A N 1
ATOM 653 C CA . ALA A 1 87 ? -2.035 2.767 -8.925 1.00 94.12 87 ALA A CA 1
ATOM 654 C C . ALA A 1 87 ? -1.652 3.564 -7.672 1.00 94.12 87 ALA A C 1
ATOM 656 O O . ALA A 1 87 ? -2.462 3.615 -6.756 1.00 94.12 87 ALA A O 1
ATOM 657 N N . GLU A 1 88 ? -0.513 4.263 -7.668 1.00 94.75 88 GLU A N 1
ATOM 658 C CA . GLU A 1 88 ? -0.137 5.165 -6.567 1.00 94.75 88 GLU A CA 1
ATOM 659 C C . GLU A 1 88 ? -1.221 6.221 -6.318 1.00 94.75 88 GLU A C 1
ATOM 661 O O . GLU A 1 88 ? -1.748 6.296 -5.213 1.00 94.75 88 GLU A O 1
ATOM 666 N N . ARG A 1 89 ? -1.691 6.923 -7.357 1.00 95.06 89 ARG A N 1
ATOM 667 C CA . ARG A 1 89 ? -2.754 7.934 -7.198 1.00 95.06 89 ARG A CA 1
ATOM 668 C C . ARG A 1 89 ? -4.054 7.353 -6.655 1.00 95.06 89 ARG A C 1
ATOM 670 O O . ARG A 1 89 ? -4.822 8.048 -5.989 1.00 95.06 89 ARG A O 1
ATOM 677 N N . LEU A 1 90 ? -4.345 6.100 -7.004 1.00 96.81 90 LEU A N 1
ATOM 678 C CA . LEU A 1 90 ? -5.498 5.383 -6.470 1.00 96.81 90 LEU A CA 1
ATOM 679 C C . LEU A 1 90 ? -5.288 5.034 -4.997 1.00 96.81 90 LEU A C 1
ATOM 681 O O . LEU A 1 90 ? -6.212 5.265 -4.220 1.00 96.81 90 LEU A O 1
ATOM 685 N N . CYS A 1 91 ? -4.107 4.544 -4.611 1.00 96.94 91 CYS A N 1
ATOM 686 C CA . CYS A 1 91 ? -3.750 4.302 -3.213 1.00 96.94 91 CYS A CA 1
ATOM 687 C C . CYS A 1 91 ? -3.888 5.581 -2.381 1.00 96.94 91 CYS A C 1
ATOM 689 O O . CYS A 1 91 ? -4.502 5.560 -1.321 1.00 96.94 91 CYS A O 1
ATOM 691 N N . ASP A 1 92 ? -3.440 6.710 -2.919 1.00 96.62 92 ASP A N 1
ATOM 692 C CA . ASP A 1 92 ? -3.525 8.041 -2.323 1.00 96.62 92 ASP A CA 1
ATOM 693 C C . ASP A 1 92 ? -4.971 8.444 -1.965 1.00 96.62 92 ASP A C 1
ATOM 695 O O . ASP A 1 92 ? -5.296 8.869 -0.851 1.00 96.62 92 ASP A O 1
ATOM 699 N N . GLU A 1 93 ? -5.898 8.280 -2.914 1.00 97.50 93 GLU A N 1
ATOM 700 C CA . GLU A 1 93 ? -7.316 8.562 -2.675 1.00 97.50 93 GLU A CA 1
ATOM 701 C C . GLU A 1 93 ? -7.962 7.513 -1.760 1.00 97.50 93 GLU A C 1
ATOM 703 O O . GLU A 1 93 ? -8.765 7.857 -0.889 1.00 97.50 93 GLU A O 1
ATOM 708 N N . GLN A 1 94 ? -7.596 6.242 -1.904 1.00 98.12 94 GLN A N 1
ATOM 709 C CA . GLN A 1 94 ? -8.086 5.162 -1.049 1.00 98.12 94 GLN A CA 1
ATOM 710 C C . GLN A 1 94 ? -7.628 5.337 0.403 1.00 98.12 94 GLN A C 1
ATOM 712 O O . GLN A 1 94 ? -8.426 5.114 1.311 1.00 98.12 94 GLN A O 1
ATOM 717 N N . ALA A 1 95 ? -6.412 5.829 0.647 1.00 97.38 95 ALA A N 1
ATOM 718 C CA . ALA A 1 95 ? -5.915 6.172 1.975 1.00 97.38 95 ALA A CA 1
ATOM 719 C C . ALA A 1 95 ? -6.750 7.301 2.597 1.00 97.38 95 ALA A C 1
ATOM 721 O O . ALA A 1 95 ? -7.160 7.217 3.759 1.00 97.38 95 ALA A O 1
ATOM 722 N N . ARG A 1 96 ? -7.110 8.333 1.818 1.00 97.69 96 ARG A N 1
ATOM 723 C CA . ARG A 1 96 ? -8.035 9.391 2.273 1.00 97.69 96 ARG A CA 1
ATOM 724 C C . ARG A 1 96 ? -9.425 8.835 2.588 1.00 97.69 96 ARG A C 1
ATOM 726 O O . ARG A 1 96 ? -10.042 9.251 3.570 1.00 97.69 96 ARG A O 1
ATOM 733 N N . GLN A 1 97 ? -9.932 7.899 1.790 1.00 97.56 97 GLN A N 1
ATOM 734 C CA . GLN A 1 97 ? -11.219 7.239 2.037 1.00 97.56 97 GLN A CA 1
ATOM 735 C C . GLN A 1 97 ? -11.185 6.349 3.283 1.00 97.56 97 GLN A C 1
ATOM 737 O O . GLN A 1 97 ? -12.095 6.443 4.107 1.00 97.56 97 GLN A O 1
ATOM 742 N N . ALA A 1 98 ? -10.116 5.575 3.479 1.00 97.88 98 ALA A N 1
ATOM 743 C CA . ALA A 1 98 ? -9.897 4.775 4.677 1.00 97.88 98 ALA A CA 1
ATOM 744 C C . ALA A 1 98 ? -9.877 5.659 5.929 1.00 97.88 98 ALA A C 1
ATOM 746 O O . ALA A 1 98 ? -10.626 5.398 6.866 1.00 97.88 98 ALA A O 1
ATOM 747 N N . ARG A 1 99 ? -9.140 6.779 5.918 1.00 97.81 99 ARG A N 1
ATOM 748 C CA . ARG A 1 99 ? -9.138 7.744 7.036 1.00 97.81 99 ARG A CA 1
ATOM 749 C C . ARG A 1 99 ? -10.537 8.284 7.346 1.00 97.81 99 ARG A C 1
ATOM 751 O O . ARG A 1 99 ? -10.909 8.380 8.514 1.00 97.81 99 ARG A O 1
ATOM 758 N N . ARG A 1 100 ? -11.350 8.598 6.327 1.00 98.06 100 ARG A N 1
ATOM 759 C CA . ARG A 1 100 ? -12.750 9.027 6.529 1.00 98.06 100 ARG A CA 1
ATOM 760 C C . ARG A 1 100 ? -13.588 7.928 7.193 1.00 98.06 100 ARG A C 1
ATOM 762 O O . ARG A 1 100 ? -14.343 8.237 8.114 1.00 98.06 100 ARG A O 1
ATOM 769 N N . ALA A 1 101 ? -13.457 6.676 6.752 1.00 98.06 101 ALA A N 1
ATOM 770 C CA . ALA A 1 101 ? -14.154 5.534 7.348 1.00 98.06 101 ALA A CA 1
ATOM 771 C C . ALA A 1 101 ? -13.716 5.299 8.804 1.00 98.06 101 ALA A C 1
ATOM 773 O O . ALA A 1 101 ? -14.562 5.127 9.682 1.00 98.06 101 ALA A O 1
ATOM 774 N N . ILE A 1 102 ? -12.410 5.375 9.078 1.00 97.81 102 ILE A N 1
ATOM 775 C CA . ILE A 1 102 ? -11.823 5.218 10.416 1.00 97.81 102 ILE A CA 1
ATOM 776 C C . ILE A 1 102 ? -12.379 6.274 11.375 1.00 97.81 102 ILE A C 1
ATOM 778 O O . ILE A 1 102 ? -12.911 5.922 12.424 1.00 97.81 102 ILE A O 1
ATOM 782 N N . VAL A 1 103 ? -12.354 7.559 11.002 1.00 97.75 103 VAL A N 1
ATOM 783 C CA . VAL A 1 103 ? -12.911 8.638 11.839 1.00 97.75 103 VAL A CA 1
ATOM 784 C C . VAL A 1 103 ? -14.392 8.419 12.127 1.00 97.75 103 VAL A C 1
ATOM 786 O O . VAL A 1 103 ? -14.825 8.580 13.262 1.00 97.75 103 VAL A O 1
ATOM 789 N N . ARG A 1 104 ? -15.188 8.031 11.129 1.00 97.12 104 ARG A N 1
ATOM 790 C CA . ARG A 1 104 ? -16.633 7.844 11.322 1.00 97.12 104 ARG A CA 1
ATOM 791 C C . ARG A 1 104 ? -16.950 6.688 12.264 1.00 97.12 104 ARG A C 1
ATOM 793 O O . ARG A 1 104 ? -17.815 6.824 13.125 1.00 97.12 104 ARG A O 1
ATOM 800 N N . THR A 1 105 ? -16.245 5.573 12.124 1.00 96.94 105 THR A N 1
ATOM 801 C CA . THR A 1 105 ? -16.619 4.304 12.768 1.00 96.94 105 THR A CA 1
ATOM 802 C C . THR A 1 105 ? -15.859 4.009 14.058 1.00 96.94 105 THR A C 1
ATOM 804 O O . THR A 1 105 ? -16.412 3.363 14.943 1.00 96.94 105 THR A O 1
ATOM 807 N N . LEU A 1 106 ? -14.622 4.495 14.196 1.00 95.94 106 LEU A N 1
ATOM 808 C CA . LEU A 1 106 ? -13.727 4.179 15.313 1.00 95.94 106 LEU A CA 1
ATOM 809 C C . LEU A 1 106 ? -13.495 5.360 16.267 1.00 95.94 106 LEU A C 1
ATOM 811 O O . LEU A 1 106 ? -12.678 5.246 17.174 1.00 95.94 106 LEU A O 1
ATOM 815 N N . HIS A 1 107 ? -14.234 6.469 16.136 1.00 92.94 107 HIS A N 1
ATOM 816 C CA . HIS A 1 107 ? -14.085 7.657 16.999 1.00 92.94 107 HIS A CA 1
ATOM 817 C C . HIS A 1 107 ? -14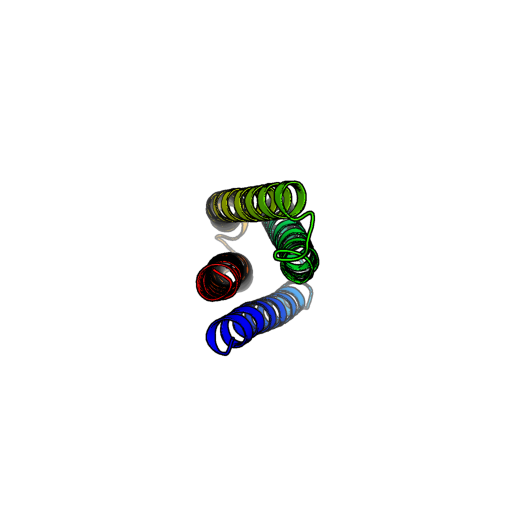.177 7.366 18.509 1.00 92.94 107 HIS A C 1
ATOM 819 O O . HIS A 1 107 ? -13.599 8.095 19.309 1.00 92.94 107 HIS A O 1
ATOM 825 N N . ALA A 1 108 ? -14.904 6.316 18.903 1.00 94.25 108 ALA A N 1
ATOM 826 C CA . ALA A 1 108 ? -15.075 5.911 20.298 1.00 94.25 108 ALA A CA 1
ATOM 827 C C . ALA A 1 108 ? -14.054 4.857 20.775 1.00 94.25 108 ALA A C 1
ATOM 829 O O . ALA A 1 108 ? -14.068 4.492 21.948 1.00 94.25 108 ALA A O 1
ATOM 830 N N . SER A 1 109 ? -13.175 4.360 19.896 1.00 94.19 109 SER A N 1
ATOM 831 C CA . SER A 1 109 ? -12.170 3.337 20.212 1.00 94.19 109 SER A CA 1
ATOM 832 C C . SER A 1 109 ? -10.765 3.833 19.852 1.00 94.19 109 SER A C 1
ATOM 834 O O . SER A 1 109 ? -10.292 3.588 18.741 1.00 94.19 109 SER A O 1
ATOM 836 N N . PRO A 1 110 ? -10.068 4.534 20.770 1.00 94.50 110 PRO A N 1
ATOM 837 C CA . PRO A 1 110 ? -8.784 5.172 20.474 1.00 94.50 110 PRO A CA 1
ATOM 838 C C . PRO A 1 110 ? -7.698 4.204 19.991 1.00 94.50 110 PRO A C 1
ATOM 840 O O . PRO A 1 110 ? -6.962 4.529 19.065 1.00 94.50 110 PRO A O 1
ATOM 843 N N . ALA A 1 111 ? -7.615 3.008 20.584 1.00 94.62 111 ALA A N 1
ATOM 844 C CA . ALA A 1 111 ? -6.615 2.010 20.203 1.00 94.62 111 ALA A CA 1
ATOM 845 C C . ALA A 1 111 ? -6.860 1.469 18.783 1.00 94.62 111 ALA A C 1
ATOM 847 O O . ALA A 1 111 ? -5.947 1.463 17.962 1.00 94.62 111 ALA A O 1
ATOM 848 N N . ALA A 1 112 ? -8.103 1.090 18.464 1.00 95.38 112 ALA A N 1
ATOM 849 C CA . ALA A 1 112 ? -8.456 0.626 17.122 1.00 95.38 112 ALA A CA 1
ATOM 850 C C . ALA A 1 112 ? -8.332 1.747 16.080 1.00 95.38 112 ALA A C 1
ATOM 852 O O . ALA A 1 112 ? -7.885 1.503 14.964 1.00 95.38 112 ALA A O 1
ATOM 853 N N . TYR A 1 113 ? -8.688 2.982 16.449 1.00 96.62 113 TYR A N 1
ATOM 854 C CA . TYR A 1 113 ? -8.503 4.160 15.606 1.00 96.62 113 TYR A CA 1
ATOM 855 C C . TYR A 1 113 ? -7.029 4.372 15.243 1.00 96.62 113 TYR A C 1
ATOM 857 O O . TYR A 1 113 ? -6.719 4.582 14.069 1.00 96.62 113 TYR A O 1
ATOM 865 N N . ALA A 1 114 ? -6.136 4.325 16.239 1.00 96.88 114 ALA A N 1
ATOM 866 C CA . ALA A 1 114 ? -4.704 4.520 16.042 1.00 96.88 114 ALA A CA 1
ATOM 867 C C . ALA A 1 114 ? -4.139 3.443 15.113 1.00 96.88 114 ALA A C 1
ATOM 869 O O . ALA A 1 114 ? -3.639 3.770 14.043 1.00 96.88 114 ALA A O 1
ATOM 870 N N . LEU A 1 115 ? -4.362 2.168 15.437 1.00 97.31 115 LEU A N 1
ATOM 871 C CA . LEU A 1 115 ? -3.857 1.052 14.638 1.00 97.31 115 LEU A CA 1
ATOM 872 C C . LEU A 1 115 ? -4.419 1.030 13.210 1.00 97.31 115 LEU A C 1
ATOM 874 O O . LEU A 1 115 ? -3.677 0.792 12.264 1.00 97.31 115 LEU A O 1
ATOM 878 N N . ALA A 1 116 ? -5.710 1.316 13.012 1.00 97.12 116 ALA A N 1
ATOM 879 C CA . ALA A 1 116 ? -6.277 1.383 11.664 1.00 97.12 116 ALA A CA 1
ATOM 880 C C . ALA A 1 116 ? -5.708 2.564 10.856 1.00 97.12 116 ALA A C 1
ATOM 882 O O . ALA A 1 116 ? -5.518 2.451 9.643 1.00 97.12 116 ALA A O 1
ATOM 883 N N . SER A 1 117 ? -5.430 3.694 11.517 1.00 97.25 117 SER A N 1
ATOM 884 C CA . SER A 1 117 ? -4.801 4.859 10.884 1.00 97.25 117 SER A CA 1
ATOM 885 C C . SER A 1 117 ? -3.348 4.576 10.512 1.00 97.25 117 SER A C 1
ATOM 887 O O . SER A 1 117 ? -2.935 4.917 9.404 1.00 97.25 117 SER A O 1
ATOM 889 N N . ASP A 1 118 ? -2.606 3.919 11.403 1.00 97.75 118 ASP A N 1
ATOM 890 C CA . ASP A 1 118 ? -1.222 3.513 11.170 1.00 97.75 118 ASP A CA 1
ATOM 891 C C . ASP A 1 118 ? -1.150 2.498 10.029 1.00 97.75 118 ASP A C 1
ATOM 893 O O . ASP A 1 118 ? -0.347 2.667 9.117 1.00 97.75 118 ASP A O 1
ATOM 897 N N . LEU A 1 119 ? -2.060 1.519 9.984 1.00 97.44 119 LEU A N 1
ATOM 898 C CA . LEU A 1 119 ? -2.146 0.567 8.875 1.00 97.44 119 LEU A CA 1
ATOM 899 C C . LEU A 1 119 ? -2.385 1.271 7.530 1.00 97.44 119 LEU A C 1
ATOM 901 O O . LEU A 1 119 ? -1.704 0.974 6.550 1.00 97.44 119 LEU A O 1
ATOM 905 N N . ALA A 1 120 ? -3.321 2.227 7.474 1.00 97.62 120 ALA A N 1
ATOM 906 C CA . ALA A 1 120 ? -3.572 3.006 6.260 1.00 97.62 120 ALA A CA 1
ATOM 907 C C . ALA A 1 120 ? -2.331 3.803 5.821 1.00 97.62 120 ALA A C 1
ATOM 909 O O . ALA A 1 120 ? -1.995 3.814 4.639 1.00 97.62 120 ALA A O 1
ATOM 910 N N . ALA A 1 121 ? -1.647 4.450 6.768 1.00 97.25 121 ALA A N 1
ATOM 911 C CA . ALA A 1 121 ? -0.454 5.245 6.495 1.00 97.25 121 ALA A CA 1
ATOM 912 C C . ALA A 1 121 ? 0.736 4.379 6.058 1.00 97.25 121 ALA A C 1
ATOM 914 O O . ALA A 1 121 ? 1.505 4.781 5.190 1.00 97.25 121 ALA A O 1
ATOM 915 N N . THR A 1 122 ? 0.903 3.190 6.633 1.00 97.81 122 THR A N 1
ATOM 916 C CA . THR A 1 122 ? 1.986 2.275 6.258 1.00 97.81 122 THR A CA 1
ATOM 917 C C . THR A 1 122 ? 1.741 1.651 4.879 1.00 97.81 122 THR A C 1
ATOM 919 O O . THR A 1 122 ? 2.680 1.530 4.094 1.00 97.81 122 THR A O 1
ATOM 922 N N . LEU A 1 123 ? 0.487 1.364 4.511 1.00 96.94 123 LEU A N 1
ATOM 923 C CA . LEU A 1 123 ? 0.138 0.947 3.145 1.00 96.94 123 LEU A CA 1
ATOM 924 C C . LEU A 1 123 ? 0.427 2.036 2.100 1.00 96.94 123 LEU A C 1
ATOM 926 O O . LEU A 1 123 ? 0.885 1.721 1.003 1.00 96.94 123 LEU A O 1
ATOM 930 N N . GLU A 1 124 ? 0.173 3.300 2.442 1.00 96.12 124 GLU A N 1
ATOM 931 C CA . GLU A 1 124 ? 0.501 4.466 1.609 1.00 96.12 124 GLU A CA 1
ATOM 932 C C . GLU A 1 124 ? 2.023 4.612 1.437 1.00 96.12 124 GLU A C 1
ATOM 934 O O . GLU A 1 124 ? 2.508 4.719 0.311 1.00 96.12 124 GLU A O 1
ATOM 939 N N . LYS A 1 125 ? 2.803 4.466 2.521 1.00 96.25 125 LYS A N 1
ATOM 940 C CA . LYS A 1 125 ? 4.277 4.430 2.446 1.00 96.25 125 LYS A CA 1
ATOM 941 C C . LYS A 1 125 ? 4.784 3.331 1.511 1.00 96.25 125 LYS A C 1
ATOM 943 O O . LYS A 1 125 ? 5.706 3.575 0.736 1.00 96.25 125 LYS A O 1
ATOM 948 N N . ALA A 1 126 ? 4.179 2.142 1.552 1.00 96.75 126 ALA A N 1
ATOM 949 C CA . ALA A 1 126 ? 4.543 1.054 0.649 1.00 96.75 126 ALA A CA 1
ATOM 950 C C . ALA A 1 126 ? 4.280 1.424 -0.823 1.00 96.75 126 ALA A C 1
ATOM 952 O O . ALA A 1 126 ? 5.119 1.145 -1.681 1.00 96.75 126 ALA A O 1
ATOM 953 N N . SER A 1 127 ? 3.155 2.081 -1.140 1.00 95.50 127 SER A N 1
ATOM 954 C CA . SER A 1 127 ? 2.891 2.549 -2.510 1.00 95.50 127 SER A CA 1
ATOM 955 C C . SER A 1 127 ? 3.834 3.670 -2.960 1.00 95.50 127 SER A C 1
ATOM 957 O O . SER A 1 127 ? 4.264 3.659 -4.116 1.00 95.50 127 SER A O 1
ATOM 959 N N . ASP A 1 128 ? 4.220 4.578 -2.063 1.00 95.19 128 ASP A N 1
ATOM 960 C CA . ASP A 1 128 ? 5.164 5.664 -2.358 1.00 95.19 128 ASP A CA 1
ATOM 961 C C . ASP A 1 128 ? 6.570 5.129 -2.647 1.00 95.19 128 ASP A C 1
ATOM 963 O O . ASP A 1 128 ? 7.195 5.485 -3.654 1.00 95.19 128 ASP A O 1
ATOM 967 N N . ALA A 1 129 ? 7.060 4.224 -1.794 1.00 95.44 129 ALA A N 1
ATOM 968 C CA . ALA A 1 129 ? 8.346 3.557 -1.975 1.00 95.44 129 ALA A CA 1
ATOM 969 C C . ALA A 1 129 ? 8.377 2.764 -3.290 1.00 95.44 129 ALA A C 1
ATOM 971 O O . ALA A 1 129 ? 9.359 2.808 -4.037 1.00 95.44 129 ALA A O 1
ATOM 972 N N . LEU A 1 130 ? 7.263 2.119 -3.643 1.00 95.25 130 LEU A N 1
ATOM 973 C CA . LEU A 1 130 ? 7.129 1.387 -4.895 1.00 95.25 130 LEU A CA 1
ATOM 974 C C . LEU A 1 130 ? 7.178 2.308 -6.123 1.00 95.25 130 LEU A C 1
ATOM 976 O O . LEU A 1 130 ? 7.812 1.973 -7.129 1.00 95.25 130 LEU A O 1
ATOM 980 N N . LEU A 1 131 ? 6.543 3.482 -6.056 1.00 94.62 131 LEU A N 1
ATOM 981 C CA . LEU A 1 131 ? 6.640 4.491 -7.110 1.00 94.62 131 LEU A CA 1
ATOM 982 C C . LEU A 1 131 ? 8.087 4.985 -7.263 1.00 94.62 131 LEU A C 1
ATOM 984 O O . LEU A 1 131 ? 8.593 5.083 -8.386 1.00 94.62 131 LEU A O 1
ATOM 988 N N . ALA A 1 132 ? 8.775 5.238 -6.148 1.00 94.38 132 ALA A N 1
ATOM 989 C CA . ALA A 1 132 ? 10.183 5.623 -6.144 1.00 94.38 132 ALA A CA 1
ATOM 990 C C . ALA A 1 132 ? 11.069 4.540 -6.792 1.00 94.38 132 ALA A C 1
ATOM 992 O O . ALA A 1 132 ? 11.874 4.856 -7.677 1.00 94.38 132 ALA A O 1
ATOM 993 N N . ALA A 1 133 ? 10.850 3.266 -6.448 1.00 93.75 133 ALA A N 1
ATOM 994 C CA . ALA A 1 133 ? 11.517 2.122 -7.067 1.00 93.75 133 ALA A CA 1
ATOM 995 C C . ALA A 1 133 ? 11.251 2.053 -8.582 1.00 93.75 133 ALA A C 1
ATOM 997 O O . ALA A 1 133 ? 12.169 1.802 -9.367 1.00 93.75 133 ALA A O 1
ATOM 998 N N . GLY A 1 134 ? 10.019 2.334 -9.020 1.00 92.69 134 GLY A N 1
ATOM 999 C CA . GLY A 1 134 ? 9.658 2.440 -10.437 1.00 92.69 134 GLY A CA 1
ATOM 1000 C C . GLY A 1 134 ? 10.446 3.528 -11.178 1.00 92.69 134 GLY A C 1
ATOM 1001 O O . GLY A 1 134 ? 10.962 3.285 -12.274 1.00 92.69 134 GLY A O 1
ATOM 1002 N N . TYR A 1 135 ? 10.618 4.709 -10.575 1.00 92.06 135 TYR A N 1
ATOM 1003 C CA . TYR A 1 135 ? 11.447 5.776 -11.147 1.00 92.06 135 TYR A CA 1
ATOM 1004 C C . TYR A 1 135 ? 12.928 5.394 -11.228 1.00 92.06 135 TYR A C 1
ATOM 1006 O O . TYR A 1 135 ? 13.571 5.653 -12.250 1.00 92.06 135 TYR A O 1
ATOM 1014 N N . SER A 1 136 ? 13.468 4.739 -10.199 1.00 93.00 136 SER A N 1
ATOM 1015 C CA . SER A 1 136 ? 14.850 4.250 -10.215 1.00 93.00 136 SER A CA 1
ATOM 1016 C C . SER A 1 136 ? 15.075 3.174 -11.273 1.00 93.00 136 SER A C 1
ATOM 1018 O O . SER A 1 136 ? 16.101 3.199 -11.956 1.00 93.00 136 SER A O 1
ATOM 1020 N N . LEU A 1 137 ? 14.115 2.262 -11.459 1.00 91.94 137 LEU A N 1
ATOM 1021 C CA . LEU A 1 137 ? 14.161 1.251 -12.516 1.00 91.94 137 LEU A CA 1
ATOM 1022 C C . LEU A 1 137 ? 14.156 1.907 -13.899 1.00 91.94 137 LEU A C 1
ATOM 1024 O O . LEU A 1 137 ? 14.995 1.584 -14.737 1.00 91.94 137 LEU A O 1
ATOM 1028 N N . ARG A 1 138 ? 13.263 2.878 -14.120 1.00 90.94 138 ARG A N 1
ATOM 1029 C CA . ARG A 1 138 ? 13.212 3.662 -15.360 1.00 90.94 138 ARG A CA 1
ATOM 1030 C C . ARG A 1 138 ? 14.557 4.321 -15.664 1.00 90.94 138 ARG A C 1
ATOM 1032 O O . ARG A 1 138 ? 15.046 4.209 -16.784 1.00 90.94 138 ARG A O 1
ATOM 1039 N N . SER A 1 139 ? 15.137 5.000 -14.676 1.00 90.38 139 SER A N 1
ATOM 1040 C CA . SER A 1 139 ? 16.438 5.661 -14.811 1.00 90.38 139 SER A CA 1
ATOM 1041 C C . SER A 1 139 ? 17.528 4.665 -15.223 1.00 90.38 139 SER A C 1
ATOM 1043 O O . SER A 1 139 ? 18.230 4.892 -16.203 1.00 90.38 139 SER A O 1
ATOM 1045 N N . LEU A 1 140 ? 17.589 3.505 -14.557 1.00 88.94 140 LEU A N 1
ATOM 1046 C CA . LEU A 1 140 ? 18.556 2.446 -14.856 1.00 88.94 140 LEU A CA 1
ATOM 1047 C C . LEU A 1 140 ? 18.442 1.922 -16.298 1.00 88.94 140 LEU A C 1
ATOM 1049 O O . LEU A 1 140 ? 19.460 1.763 -16.969 1.00 88.94 140 LEU A O 1
ATOM 1053 N N . VAL A 1 141 ? 17.219 1.658 -16.770 1.00 87.06 141 VAL A N 1
ATOM 1054 C CA . VAL A 1 141 ? 16.965 1.140 -18.126 1.00 87.06 141 VAL A CA 1
ATOM 1055 C C . VAL A 1 141 ? 17.387 2.153 -19.189 1.00 87.06 141 VAL A C 1
ATOM 1057 O O . VAL A 1 141 ? 18.082 1.794 -20.137 1.00 87.06 141 VAL A O 1
ATOM 1060 N N . PHE A 1 142 ? 17.026 3.428 -19.022 1.00 83.12 142 PHE A N 1
ATOM 1061 C CA . PHE A 1 142 ? 17.400 4.460 -19.990 1.00 83.12 142 PHE A CA 1
ATOM 1062 C C . PHE A 1 142 ? 18.896 4.778 -19.982 1.00 83.12 142 PHE A C 1
ATOM 1064 O O . PHE A 1 142 ? 19.454 4.985 -21.055 1.00 83.12 142 PHE A O 1
ATOM 1071 N N . SER A 1 143 ? 19.561 4.770 -18.821 1.00 84.56 143 SER A N 1
ATOM 1072 C CA . SER A 1 143 ? 21.022 4.916 -18.763 1.00 84.56 143 SER A CA 1
ATOM 1073 C C . SER A 1 143 ? 21.729 3.784 -19.507 1.00 84.56 143 SER A C 1
ATOM 1075 O O . SER A 1 143 ? 22.614 4.052 -20.311 1.00 84.56 143 SER A O 1
ATOM 1077 N N . ARG A 1 144 ? 21.287 2.530 -19.326 1.00 79.06 144 ARG A N 1
ATOM 1078 C CA . ARG A 1 144 ? 21.853 1.375 -20.041 1.00 79.06 144 ARG A CA 1
ATOM 1079 C C . ARG A 1 144 ? 21.715 1.498 -21.562 1.00 79.06 144 ARG A C 1
ATOM 1081 O O . ARG A 1 144 ? 22.632 1.124 -22.281 1.00 79.06 144 ARG A O 1
ATOM 1088 N N . ASN A 1 145 ? 20.588 2.019 -22.041 1.00 67.75 145 ASN A N 1
ATOM 1089 C CA . ASN A 1 145 ? 20.339 2.176 -23.475 1.00 67.75 145 ASN A CA 1
ATOM 1090 C C . ASN A 1 145 ? 21.023 3.420 -24.073 1.00 67.75 145 ASN A C 1
ATOM 1092 O O . ASN A 1 145 ? 21.309 3.433 -25.265 1.00 67.75 145 ASN A O 1
ATOM 1096 N N . GLY A 1 146 ? 21.285 4.456 -23.268 1.00 58.97 146 GLY A N 1
ATOM 1097 C 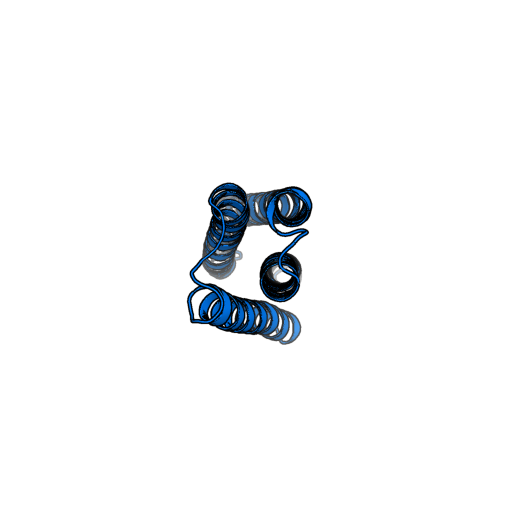CA . GLY A 1 146 ? 22.020 5.654 -23.689 1.00 58.97 146 GLY A CA 1
ATOM 1098 C C . GLY A 1 146 ? 23.522 5.421 -23.874 1.00 58.97 146 GLY A C 1
ATOM 1099 O O . GLY A 1 146 ? 24.115 6.040 -24.749 1.00 58.97 146 GLY A O 1
ATOM 1100 N N . ASP A 1 147 ? 24.110 4.495 -23.110 1.00 49.56 147 ASP A N 1
ATOM 1101 C CA . ASP A 1 147 ? 25.519 4.084 -23.239 1.00 49.56 147 ASP A CA 1
ATOM 1102 C C . ASP A 1 147 ? 25.756 3.074 -24.387 1.00 49.56 147 ASP A C 1
ATOM 1104 O O . ASP A 1 147 ? 26.899 2.742 -24.698 1.00 49.56 147 ASP A O 1
ATOM 1108 N N . ALA A 1 148 ? 24.687 2.558 -25.008 1.00 47.44 148 ALA A N 1
ATOM 1109 C CA . ALA A 1 148 ? 24.738 1.583 -26.103 1.00 47.44 148 ALA A CA 1
ATOM 1110 C C . ALA A 1 148 ? 24.684 2.216 -27.515 1.00 47.44 148 ALA A C 1
ATOM 1112 O O . ALA A 1 148 ? 24.574 1.481 -28.501 1.00 47.44 148 ALA A O 1
ATOM 1113 N N . ALA A 1 149 ? 24.744 3.550 -27.613 1.00 39.28 149 ALA A N 1
ATOM 1114 C CA . ALA A 1 149 ? 24.774 4.328 -28.859 1.00 39.28 149 ALA A CA 1
ATOM 1115 C C . ALA A 1 149 ? 26.166 4.925 -29.116 1.00 39.28 149 ALA A C 1
ATOM 1117 O O . ALA A 1 149 ? 26.565 4.967 -30.302 1.00 39.28 149 ALA A O 1
#

Sequence (149 aa):
MVALLSQADDVADALEECLFIHSMLDAPPIDGMPGEVRDALRLLCNTTTAAIQDWVRAIEIARHVGGAGDAGEGESFLQTLWRMLRAERLCDEQARQARRAIVRTLHASPAAYALASDLAATLEKASDALLAAGYSLRSLVFSRNGDAA

Radius of gyration: 18.25 Å; chains: 1; bounding box: 42×19×55 Å

pLDDT: mean 90.38, std 11.16, range [39.28, 98.25]

Foldseek 3Di:
DVQLVVLVVLLVVLVVVLVVLVVVCCDPPRPHDDPQLVVLLVQLVVLLVVLVVLLVVLVVLLVCAPDPVHPVSVVVNVVSLVSLVVSLVVLVVSLVSSLVSLCVPCVVPVVSSVSSNSSSVSSNSSSVSSNSSSVVSVVVSVVVNVVVD

Secondary structure (DSSP, 8-state):
-HHHHHHHHHHHHHHHHHHHHHHHHTSTT-----HHHHHHHHHHHHHHHHHHHHHHHHHHHHHHTTSTTTHHHHHHHHH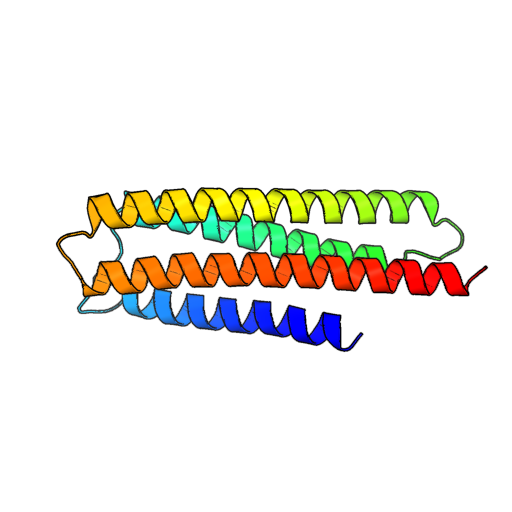HHHHHHHHHHHHHHHHHHHHHHHHHHHTT-HHHHHHHHHHHHHHHHHHHHHHHHHHHHHHHHHHHHHTT-